Protein AF-A0A7Z2G4T4-F1 (afdb_monomer)

Foldseek 3Di:
DDDDDDDDPDPDPPVVCPVVCCCPDPVVVVVVVVVVVVVQVVCVVVVRHDDDDDDDLDQFDDQDDDDDDPVRLVVQVVQFDFDDDPNDGFKTQLVSGDPPVSVNLVSQCRPPDWDDDPPRPTIHTPVSVNCVSVVNTDD

Organism: NCBI:txid2571747

Secondary structure (DSSP, 8-state):
-------------HHHHHHHHHHTSHHHHHHHHHHHHHHHHHHHHTT----------PPPSPPP-----HHHHHHHHHHSPEEEETTEEEEEEGGGSPTTHHHHHHHHTTTS-----TTT-SEEEHHHHHHHHTT----

pLDDT: mean 80.67, std 16.41, range [35.88, 96.75]

Solvent-accessible surface area (backbone atoms only — not comparable to full-atom values): 8715 Å² total; per-residue (Å²): 139,83,90,86,80,86,83,81,85,74,91,68,66,70,74,73,52,50,59,57,54,44,68,73,27,70,69,43,49,53,54,50,50,54,52,50,54,54,53,49,54,58,35,42,76,72,71,46,76,87,80,88,76,82,77,74,80,69,80,46,65,78,62,60,88,73,90,73,54,72,68,54,44,50,51,49,61,73,64,36,62,68,43,67,55,96,92,33,83,46,28,31,43,50,85,60,41,58,81,72,56,32,60,32,50,56,35,42,45,53,90,58,84,60,57,87,44,97,88,64,54,66,34,37,40,41,62,62,55,51,33,38,68,70,68,64,44,70,125

Radius of gyration: 22.14 Å; Cα contacts (8 Å, |Δi|>4): 110; chains: 1; bounding box: 46×32×78 Å

Structure (mmCIF, N/CA/C/O backbone):
data_AF-A0A7Z2G4T4-F1
#
_entry.id   AF-A0A7Z2G4T4-F1
#
loop_
_atom_site.group_PDB
_atom_site.id
_atom_site.type_symbol
_atom_site.label_atom_id
_atom_site.label_alt_id
_atom_site.label_comp_id
_atom_site.label_asym_id
_atom_site.label_entity_id
_atom_site.label_seq_id
_atom_site.pdbx_PDB_ins_code
_atom_site.Cartn_x
_atom_site.Cartn_y
_atom_site.Cartn_z
_atom_site.occupancy
_atom_site.B_iso_or_equiv
_atom_site.auth_seq_id
_atom_site.auth_comp_id
_atom_site.auth_asym_id
_atom_site.auth_atom_id
_atom_site.pdbx_PDB_model_num
ATOM 1 N N . MET A 1 1 ? 27.663 6.918 48.386 1.00 42.59 1 MET A N 1
ATOM 2 C CA . MET A 1 1 ? 26.317 6.885 47.771 1.00 42.59 1 MET A CA 1
ATOM 3 C C . MET A 1 1 ? 26.288 7.906 46.644 1.00 42.59 1 MET A C 1
ATOM 5 O O . MET A 1 1 ? 27.023 8.877 46.741 1.00 42.59 1 MET A 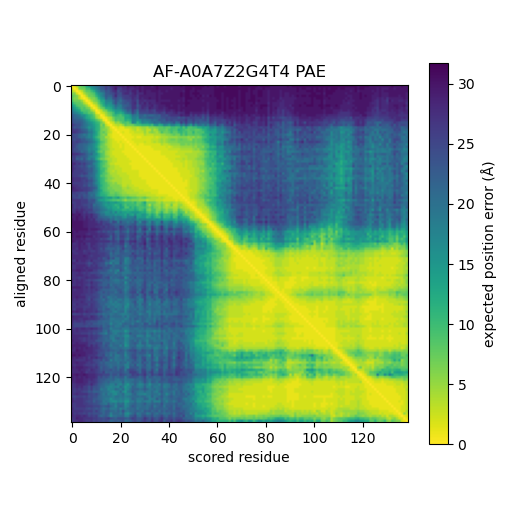O 1
ATOM 9 N N . SER A 1 2 ? 25.459 7.646 45.630 1.00 39.72 2 SER A N 1
ATOM 10 C CA . SER A 1 2 ? 25.240 8.411 44.386 1.00 39.72 2 SER A CA 1
ATOM 11 C C . SER A 1 2 ? 26.126 8.033 43.194 1.00 39.72 2 SER A C 1
ATOM 13 O O . SER A 1 2 ? 27.127 8.667 42.883 1.00 39.72 2 SER A O 1
ATOM 15 N N . ASN A 1 3 ? 25.677 6.961 42.532 1.00 37.69 3 ASN A N 1
ATOM 16 C CA . ASN A 1 3 ? 25.837 6.722 41.101 1.00 37.69 3 ASN A CA 1
ATOM 17 C C . ASN A 1 3 ? 25.056 7.794 40.334 1.00 37.69 3 ASN A C 1
ATOM 19 O O . ASN A 1 3 ? 23.853 7.919 40.556 1.00 37.69 3 ASN A O 1
ATOM 23 N N . ASP A 1 4 ? 25.702 8.458 39.382 1.00 40.78 4 ASP A N 1
ATOM 24 C CA . ASP A 1 4 ? 25.023 9.186 38.315 1.00 40.78 4 ASP A CA 1
ATOM 25 C C . ASP A 1 4 ? 25.461 8.565 36.986 1.00 40.78 4 ASP A C 1
ATOM 27 O O . ASP A 1 4 ? 26.620 8.651 36.583 1.00 40.78 4 ASP A O 1
ATOM 31 N N . ASN A 1 5 ? 24.549 7.824 36.360 1.00 35.88 5 ASN A N 1
ATOM 32 C CA . ASN A 1 5 ? 24.753 7.203 35.059 1.00 35.88 5 ASN A CA 1
ATOM 33 C C . ASN A 1 5 ? 23.607 7.668 34.154 1.00 35.88 5 ASN A C 1
ATOM 35 O O . ASN A 1 5 ? 22.471 7.219 34.355 1.00 35.88 5 ASN A O 1
ATOM 39 N N . PRO A 1 6 ? 23.842 8.549 33.169 1.00 43.28 6 PRO A N 1
ATOM 40 C CA . PRO A 1 6 ? 22.804 8.890 32.216 1.00 43.28 6 PRO A CA 1
ATOM 41 C C . PRO A 1 6 ? 22.592 7.713 31.257 1.00 43.28 6 PRO A C 1
ATOM 43 O O . PRO A 1 6 ? 23.452 7.353 30.453 1.00 43.28 6 PRO A O 1
ATOM 46 N N . LYS A 1 7 ? 21.402 7.110 31.353 1.00 46.72 7 LYS A N 1
ATOM 47 C CA . LYS A 1 7 ? 20.878 6.113 30.414 1.00 46.72 7 LYS A CA 1
ATOM 48 C C . LYS A 1 7 ? 20.859 6.697 28.997 1.00 46.72 7 LYS A C 1
ATOM 50 O O . LYS A 1 7 ? 19.934 7.424 28.645 1.00 46.72 7 LYS A O 1
ATOM 55 N N . GLN A 1 8 ? 21.827 6.330 28.162 1.00 43.81 8 GLN A N 1
ATOM 56 C CA . GLN A 1 8 ? 21.686 6.474 26.716 1.00 43.81 8 GLN A CA 1
ATOM 57 C C . GLN A 1 8 ? 20.878 5.292 26.171 1.00 43.81 8 GLN A C 1
ATOM 59 O O . GLN A 1 8 ? 21.373 4.181 25.989 1.00 43.81 8 GLN A O 1
ATOM 64 N N . LEU A 1 9 ? 19.589 5.549 25.964 1.00 46.44 9 LEU A N 1
ATOM 65 C CA . LEU A 1 9 ? 18.664 4.713 25.210 1.00 46.44 9 LEU A CA 1
ATOM 66 C C . LEU A 1 9 ? 18.837 4.996 23.713 1.00 46.44 9 LEU A C 1
ATOM 68 O O . LEU A 1 9 ? 18.171 5.871 23.175 1.00 46.44 9 LEU A O 1
ATOM 72 N N . THR A 1 10 ? 19.678 4.229 23.023 1.00 43.41 10 THR A N 1
ATOM 73 C CA . THR A 1 10 ? 19.622 4.092 21.553 1.00 43.41 10 THR A CA 1
ATOM 74 C C . THR A 1 10 ? 19.901 2.643 21.151 1.00 43.41 10 THR A C 1
ATOM 76 O O . THR A 1 10 ? 20.837 2.309 20.434 1.00 43.41 10 THR A O 1
ATOM 79 N N . GLY A 1 11 ? 19.050 1.735 21.633 1.00 42.56 11 GLY A N 1
ATOM 80 C CA . GLY A 1 11 ? 19.038 0.326 21.237 1.00 42.56 11 GLY A CA 1
ATOM 81 C C . GLY A 1 11 ? 18.398 0.103 19.863 1.00 42.56 11 GLY A C 1
ATOM 82 O O . GLY A 1 11 ? 17.389 -0.587 19.764 1.00 42.56 11 GLY A O 1
ATOM 83 N N . GLY A 1 12 ? 18.959 0.680 18.799 1.00 51.56 12 GLY A N 1
ATOM 84 C CA . GLY A 1 12 ? 18.670 0.264 17.424 1.00 51.56 12 GLY A CA 1
ATOM 85 C C . GLY A 1 12 ? 19.658 -0.826 17.018 1.00 51.56 12 GLY A C 1
ATOM 86 O O . GLY A 1 12 ? 20.856 -0.575 16.990 1.00 51.56 12 GLY A O 1
ATOM 87 N N . ASN A 1 13 ? 19.194 -2.049 16.741 1.00 49.94 13 ASN A N 1
ATOM 88 C CA . ASN A 1 13 ? 20.075 -3.162 16.365 1.00 49.94 13 ASN A CA 1
ATOM 89 C C . ASN A 1 13 ? 20.870 -2.812 15.082 1.00 49.94 13 ASN A C 1
ATOM 91 O O . ASN A 1 13 ? 20.266 -2.779 14.006 1.00 49.94 13 ASN A O 1
ATOM 95 N N . PRO A 1 14 ? 22.201 -2.608 15.145 1.00 55.91 14 PRO A N 1
ATOM 96 C CA . PRO A 1 14 ? 22.993 -2.120 14.013 1.00 55.91 14 PRO A CA 1
ATOM 97 C C . PRO A 1 14 ? 22.997 -3.088 12.823 1.00 55.91 14 PRO A C 1
ATOM 99 O O . PRO A 1 14 ? 23.205 -2.662 11.692 1.00 55.91 14 PRO A O 1
ATOM 102 N N . LYS A 1 15 ? 22.703 -4.381 13.037 1.00 55.38 15 LYS A N 1
ATOM 103 C CA . LYS A 1 15 ? 22.564 -5.360 11.946 1.00 55.38 15 LYS A CA 1
ATOM 104 C C . LYS A 1 15 ? 21.310 -5.151 11.090 1.00 55.38 15 LYS A C 1
ATOM 106 O O . LYS A 1 15 ? 21.324 -5.545 9.929 1.00 55.38 15 LYS A O 1
ATOM 111 N N . ARG A 1 16 ? 20.231 -4.557 11.624 1.00 55.66 16 ARG A N 1
ATOM 112 C CA . ARG A 1 16 ? 18.979 -4.355 10.861 1.00 55.66 16 ARG A CA 1
ATOM 113 C C . ARG A 1 16 ? 19.105 -3.275 9.782 1.00 55.66 16 ARG A C 1
ATOM 115 O O . ARG A 1 16 ? 18.425 -3.374 8.770 1.00 55.66 16 ARG A O 1
ATOM 122 N N . ASP A 1 17 ? 19.992 -2.302 9.971 1.00 73.75 17 ASP A N 1
ATOM 123 C CA . ASP A 1 17 ? 20.180 -1.166 9.054 1.00 73.75 17 ASP A CA 1
ATOM 124 C C . ASP A 1 17 ? 21.274 -1.415 7.994 1.00 73.75 17 ASP A C 1
ATOM 126 O O . ASP A 1 17 ? 21.372 -0.711 6.993 1.00 73.75 17 ASP A O 1
ATOM 130 N N . GLN A 1 18 ? 22.090 -2.462 8.164 1.00 77.56 18 GLN A N 1
ATOM 131 C CA . GLN A 1 18 ? 23.158 -2.803 7.214 1.00 77.56 18 GLN A CA 1
ATOM 132 C C . GLN A 1 18 ? 22.619 -3.166 5.829 1.00 77.56 18 GLN A C 1
ATOM 134 O O . GLN A 1 18 ? 23.197 -2.759 4.825 1.00 77.56 18 GLN A O 1
ATOM 139 N N . LEU A 1 19 ? 21.505 -3.904 5.771 1.00 80.25 19 LEU A N 1
ATOM 140 C CA . LEU A 1 19 ? 20.891 -4.277 4.499 1.00 80.25 19 LEU A CA 1
ATOM 141 C C . LEU A 1 19 ? 20.333 -3.051 3.773 1.00 80.25 19 LEU A C 1
ATOM 143 O O . LEU A 1 19 ? 20.562 -2.908 2.578 1.00 80.25 19 LEU A O 1
ATOM 147 N N . GLY A 1 20 ? 19.643 -2.164 4.496 1.00 81.00 20 GLY A N 1
ATOM 148 C CA . GLY A 1 20 ? 19.120 -0.919 3.934 1.00 81.00 20 GLY A CA 1
ATOM 149 C C . GLY A 1 20 ? 20.243 -0.068 3.347 1.00 81.00 20 GLY A C 1
ATOM 150 O O . GLY A 1 20 ? 20.199 0.262 2.166 1.00 81.00 20 GLY A O 1
ATOM 151 N N . ARG A 1 21 ? 21.302 0.171 4.134 1.00 84.44 21 ARG A N 1
ATOM 152 C CA . ARG A 1 21 ? 22.490 0.917 3.687 1.00 84.44 21 ARG A CA 1
ATOM 153 C C . ARG A 1 21 ? 23.153 0.303 2.466 1.00 84.44 21 ARG A C 1
ATOM 155 O O . ARG A 1 21 ? 23.529 1.038 1.559 1.00 84.44 21 ARG A O 1
ATOM 162 N N . PHE A 1 22 ? 23.289 -1.022 2.441 1.00 87.06 22 PHE A N 1
ATOM 163 C CA . PHE A 1 22 ? 23.870 -1.720 1.302 1.00 87.06 22 PHE A CA 1
ATOM 164 C C . PHE A 1 22 ? 22.994 -1.592 0.053 1.00 87.06 22 PHE A C 1
ATOM 166 O O . PHE A 1 22 ? 23.510 -1.244 -0.996 1.00 87.06 22 PHE A O 1
ATOM 173 N N . ILE A 1 23 ? 21.676 -1.795 0.152 1.00 90.12 23 ILE A N 1
ATOM 174 C CA . ILE A 1 23 ? 20.754 -1.657 -0.992 1.00 90.12 23 ILE A CA 1
ATOM 175 C C . ILE A 1 23 ? 20.787 -0.234 -1.571 1.00 90.12 23 ILE A C 1
ATOM 177 O O . ILE A 1 23 ? 20.643 -0.055 -2.777 1.00 90.12 23 ILE A O 1
ATOM 181 N N . THR A 1 24 ? 21.005 0.780 -0.733 1.00 87.19 24 THR A N 1
ATOM 182 C CA . THR A 1 24 ? 21.142 2.177 -1.171 1.00 87.19 24 THR A CA 1
ATOM 183 C C . THR A 1 24 ? 22.562 2.563 -1.590 1.00 87.19 24 THR A C 1
ATOM 185 O O . THR A 1 24 ? 22.792 3.721 -1.937 1.00 87.19 24 THR A O 1
ATOM 188 N N . SER A 1 25 ? 23.532 1.647 -1.515 1.00 88.75 25 SER A N 1
ATOM 189 C CA . SER A 1 25 ? 24.933 1.977 -1.763 1.00 88.75 25 SER A CA 1
ATOM 190 C C . SER A 1 25 ? 25.256 2.027 -3.262 1.00 88.75 25 SER A C 1
ATOM 192 O O . SER A 1 25 ? 24.644 1.308 -4.064 1.00 88.75 25 SER A O 1
ATOM 194 N N . PRO A 1 26 ? 26.253 2.835 -3.668 1.00 92.44 26 PRO A N 1
ATOM 195 C CA . PRO A 1 26 ? 26.729 2.850 -5.047 1.00 92.44 26 PRO A CA 1
ATOM 196 C C . PRO A 1 26 ? 27.221 1.478 -5.520 1.00 92.44 26 PRO A C 1
ATOM 198 O O . PRO A 1 26 ? 26.996 1.113 -6.672 1.00 92.44 26 PRO A O 1
ATOM 201 N N . GLU A 1 27 ? 27.848 0.685 -4.642 1.00 93.44 27 GLU A N 1
ATOM 202 C CA . GLU A 1 27 ? 28.342 -0.644 -5.016 1.00 93.44 27 GLU A CA 1
ATOM 203 C C . GLU A 1 27 ? 27.204 -1.616 -5.336 1.00 93.44 27 GLU A C 1
ATOM 205 O O . GLU A 1 27 ? 27.324 -2.433 -6.252 1.00 93.44 27 GLU A O 1
ATOM 210 N N . PHE A 1 28 ? 26.092 -1.554 -4.596 1.00 95.25 28 PHE A N 1
ATOM 211 C CA . PHE A 1 28 ? 24.916 -2.353 -4.929 1.00 95.25 28 PHE A CA 1
ATOM 212 C C . PHE A 1 28 ? 24.338 -1.937 -6.278 1.00 95.25 28 PHE A C 1
ATOM 214 O O . PHE A 1 28 ? 24.046 -2.805 -7.102 1.00 95.25 28 PHE A O 1
ATOM 221 N N . LEU A 1 29 ? 24.224 -0.629 -6.522 1.00 91.31 29 LEU A N 1
ATOM 222 C CA . LEU A 1 29 ? 23.718 -0.096 -7.782 1.00 91.31 29 LEU A CA 1
ATOM 223 C C . LEU A 1 29 ? 24.566 -0.560 -8.976 1.00 91.31 29 LEU A C 1
ATOM 225 O O . LEU A 1 29 ? 24.015 -1.042 -9.964 1.00 91.31 29 LEU A O 1
ATOM 229 N N . ASP A 1 30 ? 25.893 -0.488 -8.872 1.00 95.06 30 ASP A N 1
ATOM 230 C CA . ASP A 1 30 ? 26.809 -0.929 -9.930 1.00 95.06 30 ASP A CA 1
ATOM 231 C C . ASP A 1 30 ? 26.691 -2.437 -10.213 1.00 95.06 30 ASP A C 1
ATOM 233 O O . ASP A 1 30 ? 26.551 -2.875 -11.362 1.00 95.06 30 ASP A O 1
ATOM 237 N N . ARG A 1 31 ? 26.637 -3.250 -9.150 1.00 94.50 31 ARG A N 1
ATOM 238 C CA . ARG A 1 31 ? 26.453 -4.705 -9.264 1.00 94.50 31 ARG A CA 1
ATOM 239 C C . ARG A 1 31 ? 25.104 -5.067 -9.875 1.00 94.50 31 ARG A C 1
ATOM 241 O O . ARG A 1 31 ? 25.041 -5.967 -10.716 1.00 94.50 31 ARG A O 1
ATOM 248 N N . ALA A 1 32 ? 24.038 -4.389 -9.458 1.00 94.12 32 ALA A N 1
ATOM 249 C CA . ALA A 1 32 ? 22.696 -4.597 -9.983 1.00 94.12 32 ALA A CA 1
ATOM 250 C C . ALA A 1 32 ? 22.632 -4.226 -11.468 1.00 94.12 32 ALA A C 1
ATOM 252 O O . ALA A 1 32 ? 22.196 -5.042 -12.280 1.00 94.12 32 ALA A O 1
ATOM 253 N N . ASN A 1 33 ? 23.152 -3.055 -11.843 1.00 94.19 33 ASN A N 1
ATOM 254 C CA . ASN A 1 33 ? 23.193 -2.605 -13.233 1.00 94.19 33 ASN A CA 1
ATOM 255 C C . ASN A 1 33 ? 24.004 -3.562 -14.110 1.00 94.19 33 ASN A C 1
ATOM 257 O O . ASN A 1 33 ? 23.531 -3.975 -15.167 1.00 94.19 33 ASN A O 1
ATOM 261 N N . THR A 1 34 ? 25.175 -4.001 -13.647 1.00 96.75 34 THR A N 1
ATOM 262 C CA . THR A 1 34 ? 25.996 -4.985 -14.365 1.00 96.75 34 THR A CA 1
ATOM 263 C C . THR A 1 34 ? 25.243 -6.298 -14.595 1.00 96.75 34 THR A C 1
ATOM 265 O O . THR A 1 34 ? 25.288 -6.864 -15.692 1.00 96.75 34 THR A O 1
ATOM 268 N N . ALA A 1 35 ? 24.527 -6.796 -13.583 1.00 96.12 35 ALA A N 1
ATOM 269 C CA . ALA A 1 35 ? 23.726 -8.011 -13.710 1.00 96.12 35 ALA A CA 1
ATOM 270 C C . ALA A 1 35 ? 22.561 -7.833 -14.697 1.00 96.12 35 ALA A C 1
ATOM 272 O O . ALA A 1 35 ? 22.335 -8.710 -15.534 1.00 96.12 35 ALA A O 1
ATOM 273 N N . VAL A 1 36 ? 21.866 -6.691 -14.645 1.00 91.75 36 VAL A N 1
ATOM 274 C CA . VAL A 1 36 ? 20.779 -6.346 -15.574 1.00 91.75 36 VAL A CA 1
ATOM 275 C C . VAL A 1 36 ? 21.294 -6.281 -17.011 1.00 91.75 36 VAL A C 1
ATOM 277 O O . VAL A 1 36 ? 20.704 -6.910 -17.883 1.00 91.75 36 VAL A O 1
ATOM 280 N N . VAL A 1 37 ? 22.425 -5.612 -17.262 1.00 94.69 37 VAL A N 1
ATOM 281 C CA . VAL A 1 37 ? 23.039 -5.523 -18.600 1.00 94.69 37 VAL A CA 1
ATOM 282 C C . VAL A 1 37 ? 23.344 -6.911 -19.165 1.00 94.69 37 VAL A C 1
ATOM 284 O O . VAL A 1 37 ? 22.993 -7.206 -20.306 1.00 94.69 37 VAL A O 1
ATOM 287 N N . ARG A 1 38 ? 23.938 -7.804 -18.362 1.00 95.69 38 ARG A N 1
ATOM 288 C CA . ARG A 1 38 ? 24.219 -9.186 -18.791 1.00 95.69 38 ARG A CA 1
ATOM 289 C C . ARG A 1 38 ? 22.945 -9.969 -19.100 1.00 95.69 38 ARG A C 1
ATOM 291 O O . ARG A 1 38 ? 22.907 -10.706 -20.083 1.00 95.69 38 ARG A O 1
ATOM 298 N N . ALA A 1 39 ? 21.916 -9.821 -18.269 1.00 92.62 39 ALA A N 1
ATOM 299 C CA . ALA A 1 39 ? 20.637 -10.489 -18.472 1.00 92.62 39 ALA A CA 1
ATOM 300 C C . ALA A 1 39 ? 19.943 -10.003 -19.752 1.00 92.62 39 ALA A C 1
ATOM 302 O O . ALA A 1 39 ? 19.468 -10.825 -20.533 1.00 92.62 39 ALA A O 1
ATOM 303 N N . VAL A 1 40 ? 19.939 -8.689 -19.997 1.00 92.31 40 VAL A N 1
ATOM 304 C CA . VAL A 1 40 ? 19.387 -8.088 -21.219 1.00 92.31 40 VAL A CA 1
ATOM 305 C C . VAL A 1 40 ? 20.125 -8.610 -22.450 1.00 92.31 40 VAL A C 1
ATOM 307 O O . VAL A 1 40 ? 19.478 -9.144 -23.346 1.00 92.31 40 VAL A O 1
ATOM 310 N N . ALA A 1 41 ? 21.461 -8.588 -22.453 1.00 92.06 41 ALA A N 1
ATOM 311 C CA . ALA A 1 41 ? 22.253 -9.111 -23.568 1.00 92.06 41 ALA A CA 1
ATOM 312 C C . ALA A 1 41 ? 21.957 -10.598 -23.858 1.00 92.06 41 ALA A C 1
ATOM 314 O O . ALA A 1 41 ? 21.856 -11.012 -25.012 1.00 92.06 41 ALA A O 1
ATOM 315 N N . ALA A 1 42 ? 21.767 -11.414 -22.815 1.00 93.88 42 ALA A N 1
ATOM 316 C CA . ALA A 1 42 ? 21.415 -12.826 -22.969 1.00 93.88 42 ALA A CA 1
ATOM 317 C C . ALA A 1 42 ? 19.997 -13.040 -23.529 1.00 93.88 42 ALA A C 1
ATOM 319 O O . ALA A 1 42 ? 19.758 -14.023 -24.233 1.00 93.88 42 ALA A O 1
ATOM 320 N N . LEU A 1 43 ? 19.051 -12.153 -23.213 1.00 92.06 43 LEU A N 1
ATOM 321 C CA . LEU A 1 43 ? 17.700 -12.177 -23.777 1.00 92.06 43 LEU A CA 1
ATOM 322 C C . LEU A 1 43 ? 17.709 -11.739 -25.246 1.00 92.06 43 LEU A C 1
ATOM 324 O O . LEU A 1 43 ? 17.109 -12.410 -26.085 1.00 92.06 43 LEU A O 1
ATOM 328 N N . GLU A 1 44 ? 18.464 -10.695 -25.580 1.00 93.62 44 GLU A N 1
ATOM 329 C CA . GLU A 1 44 ? 18.621 -10.222 -26.957 1.00 93.62 44 GLU A CA 1
ATOM 330 C C . GLU A 1 44 ? 19.297 -11.264 -27.852 1.00 93.62 44 GLU A C 1
ATOM 332 O O . GLU A 1 44 ? 18.844 -11.491 -28.973 1.00 93.62 44 GLU A O 1
ATOM 337 N N . ALA A 1 45 ? 20.308 -11.979 -27.342 1.00 93.75 45 ALA A N 1
ATOM 338 C CA . ALA A 1 45 ? 20.939 -13.099 -28.046 1.00 93.75 45 ALA A CA 1
ATOM 339 C C . ALA A 1 45 ? 19.956 -14.245 -28.361 1.00 93.75 45 ALA A C 1
ATOM 341 O O . ALA A 1 45 ? 20.164 -15.003 -29.306 1.00 93.75 45 ALA A O 1
ATOM 342 N N . LYS A 1 46 ? 18.862 -14.359 -27.596 1.00 94.75 46 LYS A N 1
ATOM 343 C CA . LYS A 1 46 ? 17.750 -15.293 -27.848 1.00 94.75 46 LYS A CA 1
ATOM 344 C C . LYS A 1 46 ? 16.654 -14.694 -28.739 1.00 94.75 46 LYS A C 1
ATOM 346 O O . LYS A 1 46 ? 15.609 -15.314 -28.912 1.00 94.75 46 LYS A O 1
ATOM 351 N N . GLY A 1 47 ? 16.862 -13.494 -29.282 1.00 93.00 47 GLY A N 1
ATOM 352 C CA . GLY A 1 47 ? 15.891 -12.771 -30.105 1.00 93.00 47 GLY A CA 1
ATOM 353 C C . GLY A 1 47 ? 14.781 -12.070 -29.315 1.00 93.00 47 GLY A C 1
ATOM 354 O O . GLY A 1 47 ? 13.831 -11.573 -29.918 1.00 93.00 47 GLY A O 1
ATOM 355 N N . ILE A 1 48 ? 14.875 -12.007 -27.983 1.00 90.44 48 ILE A N 1
ATOM 356 C CA . ILE A 1 48 ? 13.882 -11.359 -27.119 1.00 90.44 48 ILE A CA 1
ATOM 357 C C . ILE A 1 48 ? 14.307 -9.904 -26.909 1.00 90.44 48 ILE A C 1
ATOM 359 O O . ILE A 1 48 ? 15.234 -9.624 -26.151 1.00 90.44 48 ILE A O 1
ATOM 363 N N . LYS A 1 49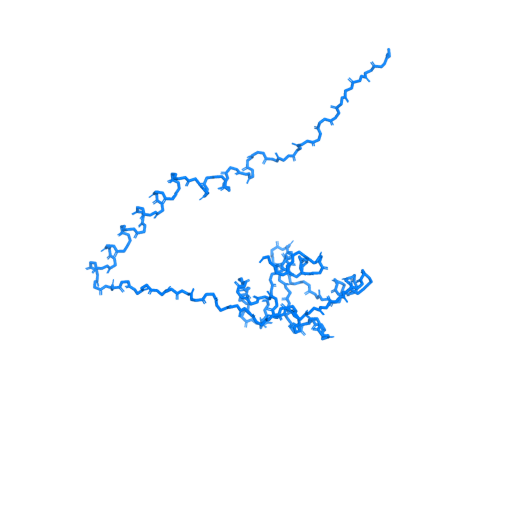 ? 13.632 -8.966 -27.581 1.00 84.31 49 LYS A N 1
ATOM 364 C CA . LYS A 1 49 ? 13.918 -7.529 -27.447 1.00 84.31 49 LYS A CA 1
ATOM 365 C C . LYS A 1 49 ? 13.273 -6.961 -26.175 1.00 84.31 49 LYS A C 1
ATOM 367 O O . LYS A 1 49 ? 12.076 -7.184 -25.973 1.00 84.31 49 LYS A O 1
ATOM 372 N N . PRO A 1 50 ? 14.007 -6.212 -25.332 1.00 78.81 50 PRO A N 1
ATOM 373 C CA . PRO A 1 50 ? 13.417 -5.553 -24.175 1.00 78.81 50 PRO A CA 1
ATOM 374 C C . PRO A 1 50 ? 12.446 -4.452 -24.623 1.00 78.81 50 PRO A C 1
ATOM 376 O O . PRO A 1 50 ? 12.764 -3.627 -25.478 1.00 78.81 50 PRO A O 1
ATOM 379 N N . ALA A 1 51 ? 11.258 -4.427 -24.022 1.00 84.12 51 ALA A N 1
ATOM 380 C CA . ALA A 1 51 ? 10.316 -3.323 -24.150 1.00 84.12 51 ALA A CA 1
ATOM 381 C C . ALA A 1 51 ? 10.417 -2.449 -22.897 1.00 84.12 51 ALA A C 1
ATOM 383 O O . ALA A 1 51 ? 10.049 -2.872 -21.799 1.00 84.12 51 ALA A O 1
ATOM 384 N N . TYR A 1 52 ? 10.928 -1.230 -23.055 1.00 73.81 52 TYR A N 1
ATOM 385 C CA . TYR A 1 52 ? 10.985 -0.260 -21.968 1.00 73.81 52 TYR A CA 1
ATOM 386 C C . TYR A 1 52 ? 9.622 0.415 -21.825 1.00 73.81 52 TYR A C 1
ATOM 388 O O . TYR A 1 52 ? 9.217 1.206 -22.673 1.00 73.81 52 TYR A O 1
ATOM 396 N N . ILE A 1 53 ? 8.907 0.090 -20.750 1.00 78.12 53 ILE A N 1
ATOM 397 C CA . ILE A 1 53 ? 7.641 0.736 -20.403 1.00 78.12 53 ILE A CA 1
ATOM 398 C C . ILE A 1 53 ? 7.936 1.745 -19.301 1.00 78.12 53 ILE A C 1
ATOM 400 O O . ILE A 1 53 ? 8.206 1.367 -18.159 1.00 78.12 53 ILE A O 1
ATOM 404 N N . VAL A 1 54 ? 7.868 3.032 -19.633 1.00 66.62 54 VAL A N 1
ATOM 405 C CA . VAL A 1 54 ? 7.790 4.078 -18.614 1.00 66.62 54 VAL A CA 1
ATOM 406 C C . VAL A 1 54 ? 6.389 3.999 -18.026 1.00 66.62 54 VAL A C 1
ATOM 408 O O . VAL A 1 54 ? 5.400 4.267 -18.706 1.00 66.62 54 VAL A O 1
ATOM 411 N N . ARG A 1 55 ? 6.285 3.569 -16.768 1.00 58.03 55 ARG A N 1
ATOM 412 C CA . ARG A 1 55 ? 5.024 3.676 -16.039 1.00 58.03 55 ARG A CA 1
ATOM 413 C C . ARG A 1 55 ? 4.815 5.148 -15.724 1.00 58.03 55 ARG A C 1
ATOM 415 O O . ARG A 1 55 ? 5.512 5.700 -14.880 1.00 58.03 55 ARG A O 1
ATOM 422 N N . GLU A 1 56 ? 3.864 5.775 -16.402 1.00 56.09 56 GLU A N 1
ATOM 423 C CA . GLU A 1 56 ? 3.316 7.035 -15.922 1.00 56.09 56 GLU A CA 1
ATOM 424 C C . GLU A 1 56 ? 2.729 6.774 -14.532 1.00 56.09 56 GLU A C 1
ATOM 426 O O . GLU A 1 56 ? 1.778 5.997 -14.388 1.00 56.09 56 GLU A O 1
ATOM 431 N N . SER A 1 57 ? 3.298 7.396 -13.498 1.00 52.56 57 SER A N 1
ATOM 432 C CA . SER A 1 57 ? 2.604 7.526 -12.220 1.00 52.56 57 SER A CA 1
ATOM 433 C C . SER A 1 57 ? 1.387 8.399 -12.476 1.00 52.56 57 SER A C 1
ATOM 435 O O . SER A 1 57 ? 1.466 9.622 -12.398 1.00 52.56 57 SER A O 1
ATOM 437 N N . ARG A 1 58 ? 0.256 7.784 -12.837 1.00 54.25 58 ARG A N 1
ATOM 438 C CA . ARG A 1 58 ? -1.015 8.500 -12.801 1.00 54.25 58 ARG A CA 1
ATOM 439 C C . ARG A 1 58 ? -1.213 8.933 -11.353 1.00 54.25 58 ARG A C 1
ATOM 441 O O . ARG A 1 58 ? -1.234 8.046 -10.493 1.00 54.25 58 ARG A O 1
ATOM 448 N N . PRO A 1 59 ? -1.342 10.238 -11.063 1.00 56.06 59 PRO A N 1
ATOM 449 C CA . PRO A 1 59 ? -1.792 10.643 -9.748 1.00 56.06 59 PRO A CA 1
ATOM 450 C C . PRO A 1 59 ? -3.131 9.943 -9.520 1.00 56.06 59 PRO A C 1
ATOM 452 O O . PRO A 1 59 ? -4.019 9.986 -10.378 1.00 56.06 59 PRO A O 1
ATOM 455 N N . GLY A 1 60 ? -3.231 9.205 -8.417 1.00 56.84 60 GLY A N 1
ATOM 456 C CA . GLY A 1 60 ? -4.497 8.612 -8.020 1.00 56.84 60 GLY A CA 1
ATOM 457 C C . GLY A 1 60 ? -5.564 9.694 -7.847 1.00 56.84 60 GLY A C 1
ATOM 458 O O . GLY A 1 60 ? -5.233 10.884 -7.769 1.00 56.84 60 GLY A O 1
ATOM 459 N N . PRO A 1 61 ? -6.850 9.314 -7.783 1.00 62.47 61 PRO A N 1
ATOM 460 C CA . PRO A 1 61 ? -7.878 10.239 -7.324 1.00 62.47 61 PRO A CA 1
ATOM 461 C C . PRO A 1 61 ? -7.404 10.916 -6.033 1.00 62.47 61 PRO A C 1
ATOM 463 O O . PRO A 1 61 ? -6.876 10.241 -5.143 1.00 62.47 61 PRO A O 1
ATOM 466 N N . ALA A 1 62 ? -7.540 12.247 -5.965 1.00 59.47 62 ALA A N 1
ATOM 467 C CA . ALA A 1 62 ? -7.139 13.010 -4.788 1.00 59.47 62 ALA A CA 1
ATOM 468 C C . ALA A 1 62 ? -7.739 12.335 -3.544 1.00 59.47 62 ALA A C 1
ATOM 470 O O . ALA A 1 62 ? -8.933 12.012 -3.568 1.00 59.47 62 ALA A O 1
ATOM 471 N N . PRO A 1 63 ? -6.935 12.056 -2.501 1.00 62.19 63 PRO A N 1
ATOM 472 C CA . PRO A 1 63 ? -7.431 11.360 -1.326 1.00 62.19 63 PRO A CA 1
ATOM 473 C C . PRO A 1 63 ? -8.635 12.128 -0.791 1.00 62.19 63 PRO A C 1
ATOM 475 O O . PRO A 1 63 ? -8.551 13.331 -0.543 1.00 62.19 63 PRO A O 1
ATOM 478 N N . ILE A 1 64 ? -9.768 11.439 -0.658 1.00 65.44 64 ILE A N 1
ATOM 479 C CA . ILE A 1 64 ? -10.965 12.036 -0.073 1.00 65.44 64 ILE A CA 1
ATOM 480 C C . ILE A 1 64 ? -10.600 12.388 1.375 1.00 65.44 64 ILE A C 1
ATOM 482 O O . ILE A 1 64 ? -10.254 11.475 2.133 1.00 65.44 64 ILE A O 1
ATOM 486 N N . PRO A 1 65 ? -10.629 13.671 1.777 1.00 63.38 65 PRO A N 1
ATOM 487 C CA . PRO A 1 65 ? -10.269 14.049 3.131 1.00 63.38 65 PRO A CA 1
ATOM 488 C C . PRO A 1 65 ? -11.351 13.539 4.083 1.00 63.38 65 PRO A C 1
ATOM 490 O O . PRO A 1 65 ? -12.439 14.105 4.167 1.00 63.38 65 PRO A O 1
ATOM 493 N N . ILE A 1 66 ? -11.054 12.452 4.795 1.00 71.19 66 ILE A N 1
ATOM 494 C CA . ILE A 1 66 ? -11.849 12.012 5.939 1.00 71.19 66 ILE A CA 1
ATOM 495 C C . ILE A 1 66 ? -11.096 12.425 7.199 1.00 71.19 66 ILE A C 1
ATOM 497 O O . ILE A 1 66 ? -10.015 11.914 7.487 1.00 71.19 66 ILE A O 1
ATOM 501 N N . VAL A 1 67 ? -11.680 13.346 7.962 1.00 78.75 6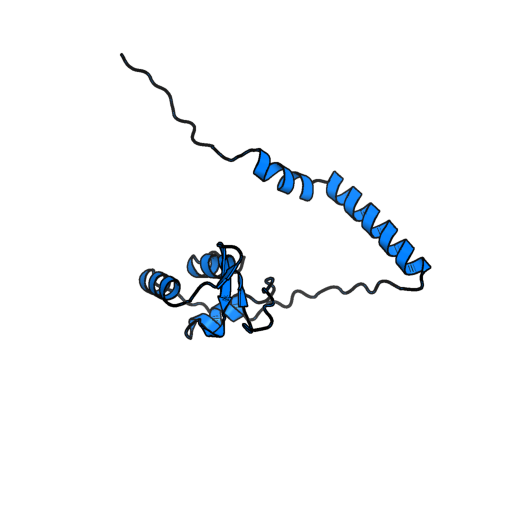7 VAL A N 1
ATOM 502 C CA . VAL A 1 67 ? -11.243 13.600 9.335 1.00 78.75 67 VAL A CA 1
ATOM 503 C C . VAL A 1 67 ? -11.857 12.509 10.203 1.00 78.75 67 VAL A C 1
ATOM 505 O O . VAL A 1 67 ? -13.075 12.443 10.326 1.00 78.75 67 VAL A O 1
ATOM 508 N N . MET A 1 68 ? -11.017 11.647 10.774 1.00 82.12 68 MET A N 1
ATOM 509 C CA . MET A 1 68 ? -11.441 10.651 11.761 1.00 82.12 68 MET A CA 1
ATOM 510 C C . MET A 1 68 ? -11.084 11.120 13.162 1.00 82.12 68 MET A C 1
ATOM 512 O O . MET A 1 68 ? -9.967 11.590 13.410 1.00 82.12 68 MET A O 1
ATOM 516 N N . SER A 1 69 ? -12.016 10.941 14.085 1.00 88.25 69 SER A N 1
ATOM 517 C CA . SER A 1 69 ? -11.754 10.983 15.517 1.00 88.25 69 SER A CA 1
ATOM 518 C C . SER A 1 69 ? -10.994 9.734 15.975 1.00 88.25 69 SER A C 1
ATOM 520 O O . SER A 1 69 ? -11.005 8.689 15.320 1.00 88.25 69 SER A O 1
ATOM 522 N N . ASP A 1 70 ? -10.360 9.810 17.143 1.00 84.94 70 ASP A N 1
ATOM 523 C CA . ASP A 1 70 ? -9.663 8.658 17.728 1.00 84.94 70 ASP A CA 1
ATOM 524 C C . ASP A 1 70 ? -10.617 7.506 18.078 1.00 84.94 70 ASP A C 1
ATOM 526 O O . ASP A 1 70 ? -10.244 6.338 17.966 1.00 84.94 70 ASP A O 1
ATOM 530 N N . GLY A 1 71 ? -11.869 7.822 18.427 1.00 88.88 71 GLY A N 1
ATOM 531 C CA . GLY A 1 71 ? -12.909 6.820 18.664 1.00 88.88 71 GLY A CA 1
ATOM 532 C C . GLY A 1 71 ? -13.265 6.035 17.401 1.00 88.88 71 GLY A C 1
ATOM 533 O O . GLY A 1 71 ? -13.370 4.812 17.446 1.00 88.88 71 GLY A O 1
ATOM 534 N N . GLU A 1 72 ? -13.376 6.713 16.256 1.00 89.88 72 GLU A N 1
ATOM 535 C CA . GLU A 1 72 ? -13.615 6.058 14.962 1.00 89.88 72 GLU A CA 1
ATOM 536 C C . GLU A 1 72 ? -12.418 5.209 14.532 1.00 89.88 72 GLU A C 1
ATOM 538 O O . GLU A 1 72 ? -12.599 4.082 14.071 1.00 89.88 72 GLU A O 1
ATOM 543 N N . ARG A 1 73 ? -11.189 5.702 14.740 1.00 90.62 73 ARG A N 1
ATOM 544 C CA . ARG A 1 73 ? -9.971 4.920 14.478 1.00 90.62 73 ARG A CA 1
ATOM 545 C C . ARG A 1 73 ? -9.964 3.622 15.275 1.00 90.62 73 ARG A C 1
ATOM 547 O O . ARG A 1 73 ? -9.640 2.574 14.720 1.00 90.62 73 ARG A O 1
ATOM 554 N N . LEU A 1 74 ? -10.313 3.682 16.561 1.00 90.19 74 LEU A N 1
ATOM 555 C CA . LEU A 1 74 ? -10.357 2.502 17.420 1.00 90.19 74 LEU A CA 1
ATOM 556 C C . LEU A 1 74 ? -11.445 1.524 16.962 1.00 90.19 74 LEU A C 1
ATOM 558 O O . LEU A 1 74 ? -11.160 0.347 16.755 1.00 90.19 74 LEU A O 1
ATOM 562 N N . ALA A 1 75 ? -12.653 2.023 16.694 1.00 92.00 75 ALA A N 1
ATOM 563 C CA . ALA A 1 75 ? -13.753 1.201 16.198 1.00 92.00 75 ALA A CA 1
ATOM 564 C C . ALA A 1 75 ? -13.403 0.494 14.877 1.00 92.00 75 ALA A C 1
ATOM 566 O O . ALA A 1 75 ? -13.727 -0.679 14.690 1.00 92.00 75 ALA A O 1
ATOM 567 N N . LEU A 1 76 ? -12.703 1.176 13.966 1.00 92.75 76 LEU A N 1
ATOM 568 C CA . LEU A 1 76 ? -12.248 0.599 12.701 1.00 92.75 76 LEU A CA 1
ATOM 569 C C . LEU A 1 76 ? -11.172 -0.477 12.888 1.00 92.75 76 LEU A C 1
ATOM 571 O O . LEU A 1 76 ? -11.184 -1.464 12.152 1.00 92.75 76 LEU A O 1
ATOM 575 N N . ARG A 1 77 ? -10.267 -0.323 13.866 1.00 93.50 77 ARG A N 1
ATOM 576 C CA . ARG A 1 77 ? -9.270 -1.356 14.208 1.00 93.50 77 ARG A CA 1
ATOM 577 C C . ARG A 1 77 ? -9.934 -2.638 14.699 1.00 93.50 77 ARG A C 1
ATOM 579 O O . ARG A 1 77 ? -9.501 -3.714 14.301 1.00 93.50 77 ARG A O 1
ATOM 586 N N . ASP A 1 78 ? -10.987 -2.507 15.497 1.00 92.38 78 ASP A N 1
ATOM 587 C CA . ASP A 1 78 ? -11.703 -3.653 16.063 1.00 92.38 78 ASP A CA 1
ATOM 588 C C . ASP A 1 78 ? -12.653 -4.304 15.048 1.00 92.38 78 ASP A C 1
ATOM 590 O O . ASP A 1 78 ? -12.825 -5.522 15.032 1.00 92.38 78 ASP A O 1
ATOM 594 N N . THR A 1 79 ? -13.264 -3.500 14.174 1.00 93.69 79 THR A N 1
ATOM 595 C CA . THR A 1 79 ? -14.278 -3.978 13.223 1.00 93.69 79 THR A CA 1
ATOM 596 C C . THR 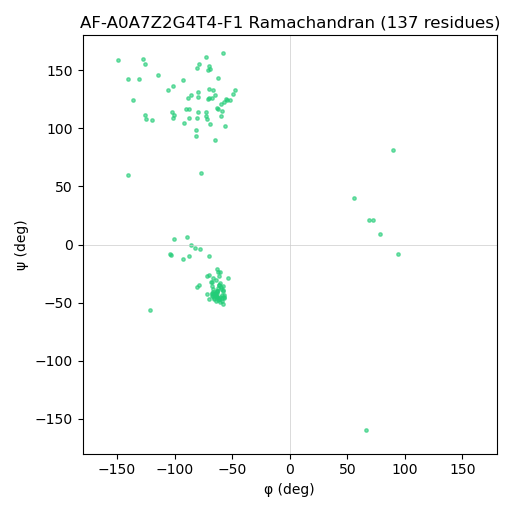A 1 79 ? -13.666 -4.642 11.994 1.00 93.69 79 THR A C 1
ATOM 598 O O . THR A 1 79 ? -14.244 -5.593 11.469 1.00 93.69 79 THR A O 1
ATOM 601 N N . VAL A 1 80 ? -12.526 -4.149 11.494 1.00 94.56 80 VAL A N 1
ATOM 602 C CA . VAL A 1 80 ? -11.921 -4.644 10.249 1.00 94.56 80 VAL A CA 1
ATOM 603 C C . VAL A 1 80 ? -10.998 -5.830 10.550 1.00 94.56 80 VAL A C 1
ATOM 605 O O . VAL A 1 80 ? -9.899 -5.631 11.072 1.00 94.56 80 VAL A O 1
ATOM 608 N N . PRO A 1 81 ? -11.368 -7.070 10.173 1.00 94.31 81 PRO A N 1
ATOM 609 C CA . PRO A 1 81 ? -10.568 -8.237 10.507 1.00 94.31 81 PRO A CA 1
ATOM 610 C C . PRO A 1 81 ? -9.261 -8.251 9.720 1.00 94.31 81 PRO A C 1
ATOM 612 O O . PRO A 1 81 ? -9.253 -8.094 8.492 1.00 94.31 81 PRO A O 1
ATOM 615 N N . VAL A 1 82 ? -8.168 -8.529 10.424 1.00 94.06 82 VAL A N 1
ATOM 616 C CA . VAL A 1 82 ? -6.856 -8.756 9.822 1.00 94.06 82 VAL A CA 1
ATOM 617 C C . VAL A 1 82 ? -6.715 -10.236 9.473 1.00 94.06 82 VAL A C 1
ATOM 619 O O . VAL A 1 82 ? -6.904 -11.115 10.307 1.00 94.06 82 VAL A O 1
ATOM 622 N N . ILE A 1 83 ? -6.379 -10.518 8.218 1.00 91.88 83 ILE A N 1
ATOM 623 C CA . ILE A 1 83 ? -5.950 -11.838 7.769 1.00 91.88 83 ILE A CA 1
ATOM 624 C C . ILE A 1 83 ? -4.570 -12.104 8.361 1.00 91.88 83 ILE A C 1
ATOM 626 O O . ILE A 1 83 ? -3.630 -11.333 8.141 1.00 91.88 83 ILE A O 1
ATOM 630 N N . GLU A 1 84 ? -4.436 -13.229 9.053 1.00 92.56 84 GLU A N 1
ATOM 631 C CA . GLU A 1 84 ? -3.148 -13.733 9.507 1.00 92.56 84 GLU A CA 1
ATOM 632 C C . GLU A 1 84 ? -2.545 -14.715 8.500 1.00 92.56 84 GLU A C 1
ATOM 634 O O . GLU A 1 84 ? -3.235 -15.550 7.915 1.00 92.56 84 GLU A O 1
ATOM 639 N N . ARG A 1 85 ? -1.225 -14.643 8.316 1.00 86.12 85 ARG A N 1
ATOM 640 C CA . ARG A 1 85 ? -0.452 -15.608 7.530 1.00 86.12 85 ARG A CA 1
ATOM 641 C C . ARG A 1 85 ? 0.825 -15.945 8.286 1.00 86.12 85 ARG A C 1
ATOM 643 O O . ARG A 1 85 ? 1.593 -15.052 8.629 1.00 86.12 85 ARG A O 1
ATOM 650 N N . ASN A 1 86 ? 1.055 -17.231 8.548 1.00 89.88 86 ASN A N 1
ATOM 651 C CA . ASN A 1 86 ? 2.184 -17.714 9.357 1.00 89.88 86 ASN A CA 1
ATOM 652 C C . ASN A 1 86 ? 2.243 -17.073 10.766 1.00 89.88 86 ASN A C 1
ATOM 654 O O . ASN A 1 86 ? 3.319 -16.699 11.232 1.00 89.88 86 ASN A O 1
ATOM 658 N N . GLY A 1 87 ? 1.083 -16.899 11.416 1.00 89.69 87 GLY A N 1
ATOM 659 C CA . GLY A 1 87 ? 0.971 -16.316 12.763 1.00 89.69 87 GLY A CA 1
ATOM 660 C C . GLY A 1 87 ? 1.299 -14.821 12.839 1.00 89.69 87 GLY A C 1
ATOM 661 O O . GLY A 1 87 ? 1.694 -14.326 13.891 1.00 89.69 87 GLY A O 1
ATOM 662 N N . ARG A 1 88 ? 1.224 -14.104 11.711 1.00 90.06 88 ARG A N 1
ATOM 663 C CA . ARG A 1 88 ? 1.468 -12.660 11.640 1.00 90.06 88 ARG A CA 1
ATOM 664 C C . ARG A 1 88 ? 0.352 -11.967 10.877 1.00 90.06 88 ARG A C 1
ATOM 666 O O . ARG A 1 88 ? -0.107 -12.485 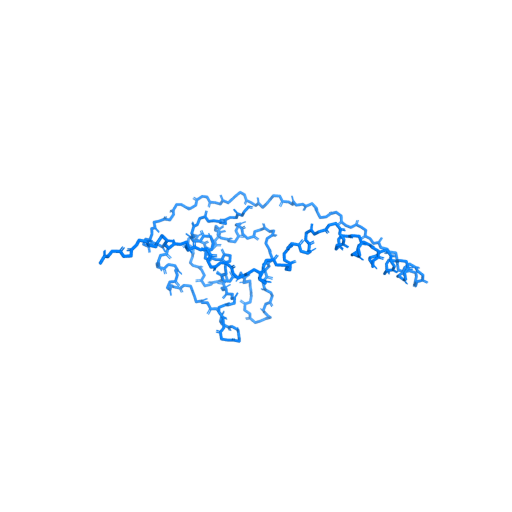9.858 1.00 90.06 88 ARG A O 1
ATOM 673 N N . ALA A 1 89 ? -0.012 -10.773 11.337 1.00 92.69 89 ALA A N 1
ATOM 674 C CA . ALA A 1 89 ? -0.858 -9.844 10.599 1.00 92.69 89 ALA A CA 1
ATOM 675 C C . ALA A 1 89 ? -0.297 -9.632 9.185 1.00 92.69 89 ALA A C 1
ATOM 677 O O . ALA A 1 89 ? 0.879 -9.295 9.025 1.00 92.69 89 ALA A O 1
ATOM 678 N N . PHE A 1 90 ? -1.123 -9.884 8.171 1.00 92.69 90 PHE A N 1
ATOM 679 C CA . PHE A 1 90 ? -0.697 -9.869 6.775 1.00 92.69 90 PHE A CA 1
ATOM 680 C C . PHE A 1 90 ? -1.480 -8.852 5.948 1.00 92.69 90 PHE A C 1
ATOM 682 O O . PHE A 1 90 ? -0.885 -7.977 5.317 1.00 92.69 90 PHE A O 1
ATOM 689 N N . ALA A 1 91 ? -2.809 -8.955 5.940 1.00 93.56 91 ALA A N 1
ATOM 690 C CA . ALA A 1 91 ? -3.644 -8.161 5.047 1.00 93.56 91 ALA A CA 1
ATOM 691 C C . ALA A 1 91 ? -5.012 -7.846 5.653 1.00 93.56 91 ALA A C 1
ATOM 693 O O . ALA A 1 91 ? -5.490 -8.564 6.523 1.00 93.56 91 ALA A O 1
ATOM 694 N N . VAL A 1 92 ? -5.668 -6.803 5.156 1.00 94.00 92 VAL A N 1
ATOM 695 C CA . VAL A 1 92 ? -7.095 -6.544 5.380 1.00 94.00 92 VAL A CA 1
ATOM 696 C C . VAL A 1 92 ? -7.841 -6.655 4.058 1.00 94.00 92 VAL A C 1
ATOM 698 O O . VAL A 1 92 ? -7.316 -6.303 2.998 1.00 94.00 92 VAL A O 1
ATOM 701 N N . ARG A 1 93 ? -9.078 -7.146 4.111 1.00 94.00 93 ARG A N 1
ATOM 702 C CA . ARG A 1 93 ? -9.946 -7.229 2.930 1.00 94.00 93 ARG A CA 1
ATOM 703 C C . ARG A 1 93 ? -10.669 -5.908 2.750 1.00 94.00 93 ARG A C 1
ATOM 705 O O . ARG A 1 93 ? -11.360 -5.479 3.672 1.00 94.00 93 ARG A O 1
ATOM 712 N N . LEU A 1 94 ? -10.615 -5.316 1.557 1.00 92.56 94 LEU A N 1
ATOM 713 C CA . LEU A 1 94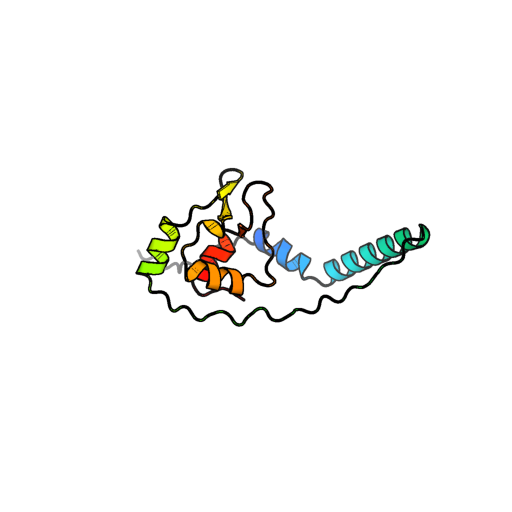 ? -11.289 -4.035 1.303 1.00 92.56 94 LEU A CA 1
ATOM 714 C C . LEU A 1 94 ? -12.805 -4.149 1.508 1.00 92.56 94 LEU A C 1
ATOM 716 O O . LEU A 1 94 ? -13.422 -3.226 2.025 1.00 92.56 94 LEU A O 1
ATOM 720 N N . ARG A 1 95 ? -13.410 -5.300 1.182 1.00 92.19 95 ARG A N 1
ATOM 721 C CA . ARG A 1 95 ? -14.855 -5.534 1.363 1.00 92.19 95 ARG A CA 1
ATOM 722 C C . ARG A 1 95 ? -15.327 -5.463 2.822 1.00 92.19 95 ARG A C 1
ATOM 724 O O . ARG A 1 95 ? -16.504 -5.208 3.040 1.00 92.19 95 ARG A O 1
ATOM 731 N N . ASN A 1 96 ? -14.428 -5.690 3.784 1.00 94.31 96 ASN A N 1
ATOM 732 C CA . ASN A 1 96 ? -14.742 -5.672 5.215 1.00 94.31 96 ASN A CA 1
ATOM 733 C C . ASN A 1 96 ? -14.621 -4.269 5.825 1.00 94.31 96 ASN A C 1
ATOM 735 O O . ASN A 1 96 ? -15.008 -4.071 6.973 1.00 94.31 96 ASN A O 1
ATOM 739 N N . ILE A 1 97 ? -14.063 -3.309 5.085 1.00 94.06 97 ILE A N 1
ATOM 740 C CA . ILE A 1 97 ? -13.969 -1.925 5.534 1.00 94.06 97 ILE A CA 1
ATOM 741 C C . ILE A 1 97 ? -15.342 -1.275 5.307 1.00 94.06 97 ILE A C 1
ATOM 743 O O . ILE A 1 97 ? -15.874 -1.366 4.194 1.00 94.06 97 ILE A O 1
ATOM 747 N N . PRO A 1 98 ? -15.944 -0.645 6.329 1.00 93.56 98 PRO A N 1
ATOM 748 C CA . PRO A 1 98 ? -17.211 0.049 6.158 1.00 93.56 98 PRO A CA 1
ATOM 749 C C . PRO A 1 98 ? -17.040 1.313 5.304 1.00 93.56 98 PRO A C 1
ATOM 751 O O . PRO A 1 98 ? -15.985 1.951 5.292 1.00 93.56 98 PRO A O 1
ATOM 754 N N . GLU A 1 99 ? -18.095 1.696 4.585 1.00 89.81 99 GLU A N 1
ATOM 755 C CA . GLU A 1 99 ? -18.159 3.032 3.984 1.00 89.81 99 GLU A CA 1
ATOM 756 C C . GLU A 1 99 ? -18.347 4.100 5.072 1.00 89.81 99 GLU A C 1
ATOM 758 O O . GLU A 1 99 ? -18.956 3.801 6.102 1.00 89.81 99 GLU A O 1
ATOM 763 N N . PRO A 1 100 ? -17.855 5.338 4.870 1.00 90.94 100 PRO A N 1
ATOM 764 C CA . PRO A 1 100 ? -17.148 5.860 3.685 1.00 90.94 100 PRO A CA 1
ATOM 765 C C . PRO A 1 100 ? -15.642 5.520 3.635 1.00 90.94 100 PRO A C 1
ATOM 767 O O . PRO A 1 100 ? -14.941 5.858 2.676 1.00 90.94 100 PRO A O 1
ATOM 770 N N . TYR A 1 101 ? -15.119 4.864 4.673 1.00 91.88 101 TYR A N 1
ATOM 771 C CA . TYR A 1 101 ? -13.684 4.640 4.858 1.00 91.88 101 TYR A CA 1
ATOM 772 C C . TYR A 1 101 ? -13.083 3.703 3.811 1.00 91.88 101 TYR A C 1
ATOM 774 O O . TYR A 1 101 ? -11.939 3.896 3.406 1.00 91.88 101 TYR A O 1
ATOM 782 N N . ARG A 1 102 ? -13.857 2.732 3.315 1.00 92.25 102 ARG A N 1
ATOM 783 C CA . ARG A 1 102 ? -13.437 1.852 2.216 1.00 92.25 102 ARG A CA 1
ATOM 784 C C . ARG A 1 102 ? -13.106 2.639 0.957 1.00 92.25 102 ARG A C 1
ATOM 786 O O . ARG A 1 102 ? -12.043 2.420 0.378 1.00 9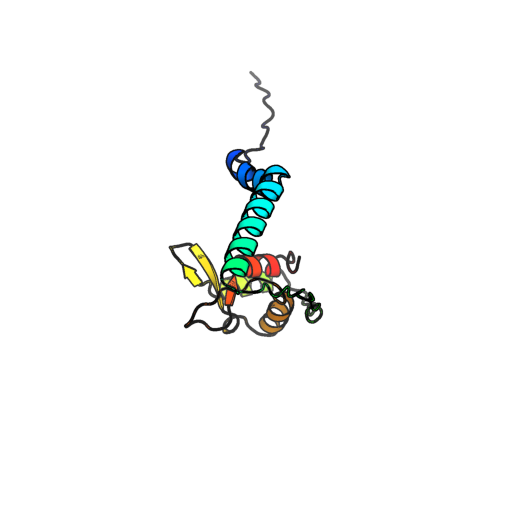2.25 102 ARG A O 1
ATOM 793 N N . THR A 1 103 ? -13.988 3.550 0.549 1.00 89.88 103 THR A N 1
ATOM 794 C CA . THR A 1 103 ? -13.773 4.375 -0.645 1.00 89.88 103 THR A CA 1
ATOM 795 C C . THR A 1 103 ? -12.542 5.264 -0.480 1.00 89.88 103 THR A C 1
ATOM 797 O O . THR A 1 103 ? -11.668 5.275 -1.348 1.00 89.88 103 THR A O 1
ATOM 800 N N . ALA A 1 104 ? -12.418 5.959 0.653 1.00 89.25 104 ALA A N 1
ATOM 801 C CA . ALA A 1 104 ? -11.278 6.841 0.895 1.00 89.25 104 ALA A CA 1
ATOM 802 C C . ALA A 1 104 ? -9.945 6.084 0.991 1.00 89.25 104 ALA A C 1
ATOM 804 O O . ALA A 1 104 ? -8.957 6.504 0.388 1.00 89.25 104 ALA A O 1
ATOM 805 N N . PHE A 1 105 ? -9.917 4.939 1.676 1.00 90.50 105 PHE A N 1
ATOM 806 C CA . PHE A 1 105 ? -8.714 4.118 1.770 1.00 90.50 105 PHE A CA 1
ATOM 807 C C . PHE A 1 105 ? -8.338 3.502 0.419 1.00 90.50 105 PHE A C 1
ATOM 809 O O . PHE A 1 105 ? -7.176 3.540 0.028 1.00 90.50 105 PHE A O 1
ATOM 816 N N . SER A 1 106 ? -9.313 3.005 -0.351 1.00 88.94 106 SER A N 1
ATOM 817 C CA . SER A 1 106 ? -9.061 2.490 -1.702 1.00 88.94 106 SER A CA 1
ATOM 818 C C . SER A 1 106 ? -8.503 3.562 -2.642 1.00 88.94 106 SER A C 1
ATOM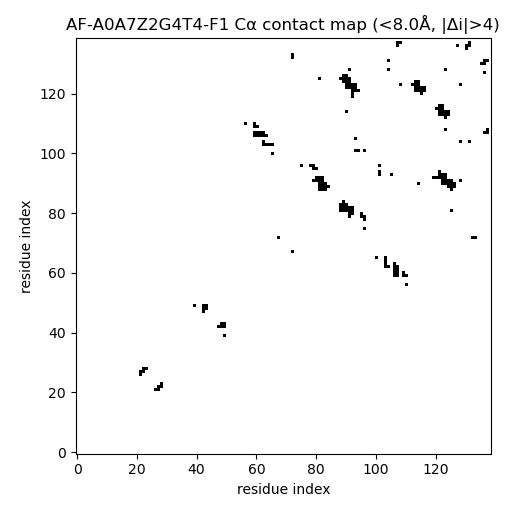 820 O O . SER A 1 106 ? -7.673 3.243 -3.489 1.00 88.94 106 SER A O 1
ATOM 822 N N . SER A 1 107 ? -8.940 4.816 -2.497 1.00 86.06 107 SER A N 1
ATOM 823 C CA . SER A 1 107 ? -8.382 5.960 -3.227 1.00 86.06 107 SER A CA 1
ATOM 824 C C . SER A 1 107 ? -6.921 6.205 -2.840 1.00 86.06 107 SER A C 1
ATOM 826 O O . SER A 1 107 ? -6.076 6.384 -3.712 1.00 86.06 107 SER A O 1
ATOM 828 N N . ALA A 1 108 ? -6.612 6.161 -1.539 1.00 85.56 108 ALA A N 1
ATOM 829 C CA . ALA A 1 108 ? -5.256 6.337 -1.018 1.00 85.56 108 ALA A CA 1
ATOM 830 C C . ALA A 1 108 ? -4.300 5.194 -1.411 1.00 85.56 108 ALA A C 1
ATOM 832 O O . ALA A 1 108 ? -3.102 5.420 -1.549 1.00 85.56 108 ALA A O 1
ATOM 833 N N . LEU A 1 109 ? -4.813 3.977 -1.622 1.00 85.81 109 LEU A N 1
ATOM 834 C CA . LEU A 1 109 ? -4.027 2.815 -2.060 1.00 85.81 109 LEU A CA 1
ATOM 835 C C . LEU A 1 109 ? -3.539 2.898 -3.510 1.00 85.81 109 LEU A C 1
ATOM 837 O O . LEU A 1 109 ? -2.742 2.054 -3.926 1.00 85.81 109 LEU A O 1
ATOM 841 N N . TYR A 1 110 ? -4.010 3.864 -4.298 1.00 77.88 110 TYR A N 1
ATOM 842 C CA . TYR A 1 110 ? -3.663 3.951 -5.710 1.00 77.88 110 TYR A CA 1
ATOM 843 C C . TYR A 1 110 ? -2.148 4.154 -5.896 1.00 77.88 110 TYR A C 1
ATOM 845 O O . TYR A 1 110 ? -1.587 5.163 -5.478 1.00 77.88 110 TYR A O 1
ATOM 853 N N . GLY A 1 111 ? -1.479 3.180 -6.524 1.00 69.69 111 GLY A N 1
ATOM 854 C CA . GLY A 1 111 ? -0.018 3.156 -6.690 1.00 69.69 111 GLY A CA 1
ATOM 855 C C . GLY A 1 111 ? 0.748 2.369 -5.616 1.00 69.69 111 GLY A C 1
ATOM 856 O O . GLY A 1 111 ? 1.939 2.120 -5.803 1.00 69.69 111 GLY A O 1
ATOM 857 N N . SER A 1 112 ? 0.085 1.918 -4.542 1.00 73.69 112 SER A N 1
ATOM 858 C CA . SER A 1 112 ? 0.668 0.992 -3.560 1.00 73.69 112 SER A CA 1
ATOM 859 C C . SER A 1 112 ? 0.655 -0.456 -4.068 1.00 73.69 112 SER A C 1
ATOM 861 O O . SER A 1 112 ? -0.161 -0.845 -4.908 1.00 73.69 112 SER A O 1
ATOM 863 N N . GLY A 1 113 ? 1.563 -1.282 -3.545 1.00 72.44 113 GLY A N 1
ATOM 864 C CA . GLY A 1 113 ? 1.547 -2.722 -3.784 1.00 72.44 113 GLY A CA 1
ATOM 865 C C . GLY A 1 113 ? 0.382 -3.377 -3.043 1.00 72.44 113 GLY A C 1
ATOM 866 O O . GLY A 1 113 ? 0.271 -3.243 -1.829 1.00 72.44 113 GLY A O 1
ATOM 867 N N . GLN A 1 114 ? -0.471 -4.118 -3.752 1.00 83.00 114 GLN A N 1
ATOM 868 C CA . GLN A 1 114 ? -1.599 -4.833 -3.149 1.00 83.00 114 GLN A CA 1
ATOM 869 C C . GLN A 1 114 ? -1.322 -6.342 -3.092 1.00 83.00 114 GLN A C 1
ATOM 871 O O . GLN A 1 114 ? -0.907 -6.921 -4.103 1.00 83.00 114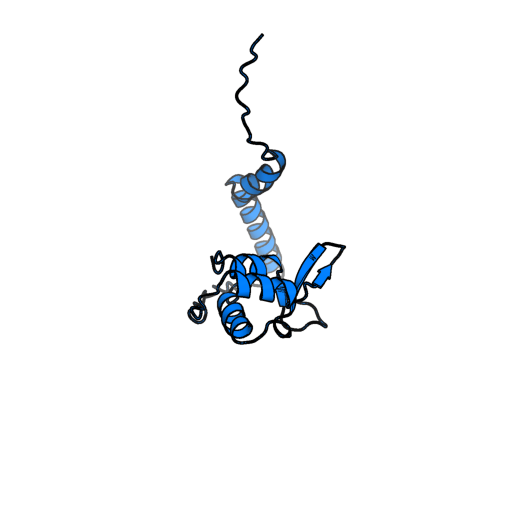 GLN A O 1
ATOM 876 N N . PRO A 1 115 ? -1.556 -7.017 -1.950 1.00 81.75 115 PRO A N 1
ATOM 877 C CA . PRO A 1 115 ? -1.443 -8.465 -1.888 1.00 81.75 115 PRO A CA 1
ATOM 878 C C . PRO A 1 115 ? -2.542 -9.118 -2.737 1.00 81.75 115 PRO A C 1
ATOM 880 O O . PRO A 1 115 ? -3.729 -8.868 -2.532 1.00 81.75 115 PRO A O 1
ATOM 883 N N . SER A 1 116 ? -2.142 -9.995 -3.661 1.00 76.62 116 SER A N 1
ATOM 884 C CA . SER A 1 116 ? -3.075 -10.855 -4.391 1.00 76.62 116 SER A CA 1
ATOM 885 C C . SER A 1 116 ? -3.315 -12.135 -3.594 1.00 76.62 116 SER A C 1
ATOM 887 O O . SER A 1 116 ? -2.381 -12.902 -3.342 1.00 76.62 116 SER A O 1
ATOM 889 N N . ILE A 1 117 ? -4.557 -12.343 -3.159 1.00 80.19 117 ILE A N 1
ATOM 890 C CA . ILE A 1 117 ? -4.997 -13.558 -2.474 1.00 80.19 117 ILE A CA 1
ATOM 891 C C . ILE A 1 117 ? -6.202 -14.089 -3.250 1.00 80.19 117 ILE A C 1
ATOM 893 O O . ILE A 1 117 ? -7.261 -13.463 -3.263 1.00 80.19 117 ILE A O 1
ATOM 897 N N . GLU A 1 118 ? -6.015 -15.233 -3.906 1.00 71.75 118 GLU A N 1
ATOM 898 C CA . GLU A 1 118 ? -6.909 -15.793 -4.933 1.00 71.75 118 GLU A CA 1
ATOM 899 C C . GLU A 1 118 ? -8.377 -15.944 -4.482 1.00 71.75 118 GLU A C 1
ATOM 901 O O . GLU A 1 118 ? -9.285 -15.808 -5.295 1.00 71.75 118 GLU A O 1
ATOM 906 N N . SER A 1 119 ? -8.627 -16.145 -3.182 1.00 74.62 119 SER A N 1
ATOM 907 C CA . SER A 1 119 ? -9.968 -16.310 -2.599 1.00 74.62 119 SER A CA 1
ATOM 908 C C . SER A 1 119 ? -10.519 -15.079 -1.863 1.00 74.62 119 SER A C 1
ATOM 910 O O . SER A 1 119 ? -11.692 -15.066 -1.486 1.00 74.62 119 SER A O 1
ATOM 912 N N . GLU A 1 120 ? -9.715 -14.035 -1.634 1.00 78.38 120 GLU A N 1
ATOM 913 C CA . GLU A 1 120 ? -10.094 -12.935 -0.728 1.00 78.38 120 GLU A CA 1
ATOM 914 C C . GLU A 1 120 ? -10.522 -11.650 -1.433 1.00 78.38 120 GLU A C 1
ATOM 916 O O . GLU A 1 120 ? -11.066 -10.745 -0.793 1.00 78.38 120 GLU A O 1
ATOM 921 N N . GLY A 1 121 ? -10.362 -11.593 -2.755 1.00 82.19 121 GLY A N 1
ATOM 922 C CA . GLY A 1 121 ? -10.634 -10.390 -3.534 1.00 82.19 121 GLY A CA 1
ATOM 923 C C . GLY A 1 121 ? -9.662 -9.252 -3.187 1.00 82.19 121 GLY A C 1
ATOM 924 O O . GLY A 1 121 ? -8.579 -9.506 -2.652 1.00 82.19 121 GLY A O 1
ATOM 925 N N . PRO A 1 122 ? -10.016 -7.990 -3.493 1.00 87.31 122 PRO A N 1
ATOM 926 C CA . PRO A 1 122 ? -9.137 -6.851 -3.250 1.00 87.31 122 PRO A CA 1
ATOM 927 C C . PRO A 1 122 ? -8.724 -6.745 -1.776 1.00 87.31 122 PRO A C 1
ATOM 929 O O . PRO A 1 122 ? -9.567 -6.630 -0.879 1.00 87.31 122 PRO A O 1
ATOM 932 N N . CYS A 1 123 ? -7.413 -6.761 -1.540 1.00 92.06 123 CYS A N 1
ATOM 933 C CA . CYS A 1 123 ? -6.804 -6.670 -0.218 1.00 92.06 123 CYS A CA 1
ATOM 934 C C . CYS A 1 123 ? -5.759 -5.547 -0.172 1.00 92.06 123 CYS A C 1
ATOM 936 O O . CYS A 1 123 ? -5.233 -5.112 -1.197 1.00 92.06 123 CYS A O 1
ATOM 938 N N . ALA A 1 124 ? -5.452 -5.098 1.039 1.00 93.38 124 ALA A N 1
ATOM 939 C CA . ALA A 1 124 ? -4.343 -4.199 1.339 1.00 93.38 124 ALA A CA 1
ATOM 940 C C . ALA A 1 124 ? -3.462 -4.827 2.414 1.00 93.38 124 ALA A C 1
ATOM 942 O O . ALA A 1 124 ? -3.947 -5.640 3.205 1.00 93.38 124 ALA A O 1
ATOM 943 N N . TYR A 1 125 ? -2.184 -4.454 2.472 1.00 93.06 125 TYR A N 1
ATOM 944 C CA . TYR A 1 125 ? -1.342 -4.875 3.586 1.00 93.06 125 TYR A CA 1
ATOM 945 C C . TYR A 1 125 ? -1.885 -4.321 4.904 1.00 93.06 125 TYR A C 1
ATOM 947 O O . TYR A 1 125 ? -2.374 -3.192 4.972 1.00 93.06 125 TYR A O 1
ATOM 955 N N . SER A 1 126 ? -1.781 -5.110 5.976 1.00 93.69 126 SER A N 1
ATOM 956 C CA . SER A 1 126 ? -2.235 -4.673 7.301 1.00 93.69 126 SER A CA 1
ATOM 957 C C . SER A 1 126 ? -1.479 -3.436 7.797 1.00 93.69 126 SER A C 1
ATOM 959 O O . SER A 1 126 ? -2.035 -2.663 8.569 1.00 93.69 126 SER A O 1
ATOM 961 N N . GLN A 1 127 ? -0.235 -3.233 7.346 1.00 91.69 127 GLN A N 1
ATOM 962 C CA . GLN A 1 127 ? 0.552 -2.044 7.673 1.00 91.69 127 GLN A CA 1
ATOM 963 C C . GLN A 1 127 ? -0.000 -0.783 7.000 1.00 91.69 127 GLN A C 1
ATOM 965 O O . GLN A 1 127 ? -0.187 0.212 7.687 1.00 91.69 127 GLN A O 1
ATOM 970 N N . ASP A 1 128 ? -0.318 -0.834 5.703 1.00 92.38 128 ASP A N 1
ATOM 971 C CA . ASP A 1 128 ? -0.884 0.312 4.973 1.00 92.38 128 ASP A CA 1
ATOM 972 C C . ASP A 1 128 ? -2.210 0.759 5.599 1.00 92.38 128 ASP A C 1
ATOM 974 O O . ASP A 1 128 ? -2.481 1.950 5.737 1.00 92.38 128 ASP A O 1
ATOM 978 N N . TRP A 1 129 ? -3.015 -0.209 6.048 1.00 93.12 129 TRP A N 1
ATOM 979 C CA . TRP A 1 129 ? -4.241 0.056 6.797 1.00 93.12 129 TRP A CA 1
ATOM 980 C C . TRP A 1 129 ? -3.978 0.791 8.119 1.00 93.12 129 TRP A C 1
ATOM 982 O O . TRP A 1 129 ? -4.647 1.777 8.419 1.00 93.12 129 TRP A O 1
ATOM 992 N N . GLN A 1 130 ? -2.987 0.354 8.902 1.00 92.50 130 GLN A N 1
ATOM 993 C CA . GLN A 1 130 ? -2.634 1.021 10.160 1.00 92.50 130 GLN A CA 1
ATOM 994 C C . GLN A 1 130 ? -2.033 2.412 9.941 1.00 92.50 130 GLN A C 1
ATOM 996 O O . GLN A 1 130 ? -2.401 3.342 10.656 1.00 92.50 130 GLN A O 1
ATOM 1001 N N . ASP A 1 131 ? -1.148 2.564 8.954 1.00 91.25 131 ASP A N 1
ATOM 1002 C CA . ASP A 1 131 ? -0.540 3.850 8.607 1.00 91.25 131 ASP A CA 1
ATOM 1003 C C . ASP A 1 131 ? -1.622 4.847 8.159 1.00 91.25 131 ASP A C 1
ATOM 1005 O O . ASP A 1 131 ? -1.565 6.019 8.528 1.00 91.25 131 ASP A O 1
ATOM 1009 N N . TRP A 1 132 ? -2.645 4.394 7.426 1.00 91.31 132 TRP A N 1
ATOM 1010 C CA . TRP A 1 132 ? -3.769 5.242 7.020 1.00 91.31 132 TRP A CA 1
ATOM 1011 C C . TRP A 1 132 ? -4.632 5.685 8.201 1.00 91.31 132 TRP A C 1
ATOM 1013 O O . TRP A 1 132 ? -4.942 6.871 8.318 1.00 91.31 132 TRP A O 1
ATOM 1023 N N . LEU A 1 133 ? -4.956 4.771 9.122 1.00 91.38 133 LEU A N 1
ATOM 1024 C CA . LEU A 1 133 ? -5.673 5.116 10.353 1.00 91.38 133 LEU A CA 1
ATOM 1025 C C . LEU A 1 133 ? -4.894 6.128 11.205 1.00 91.38 133 LEU A C 1
ATOM 1027 O O . LEU A 1 133 ? -5.495 7.026 11.789 1.00 91.38 133 LEU A O 1
ATOM 1031 N N . ASP A 1 134 ? -3.566 6.027 11.238 1.00 89.25 134 ASP A N 1
ATOM 1032 C CA . ASP A 1 134 ? -2.684 6.963 11.945 1.00 89.25 134 ASP A CA 1
ATOM 1033 C C . ASP A 1 134 ? -2.456 8.292 11.198 1.00 89.25 134 ASP A C 1
ATOM 1035 O O . ASP A 1 134 ? -1.762 9.168 11.716 1.00 89.25 134 ASP A O 1
ATOM 1039 N N . GLY A 1 135 ? -2.990 8.456 9.982 1.00 86.19 135 GLY A N 1
ATOM 1040 C CA . GLY A 1 135 ? -2.772 9.647 9.154 1.00 86.19 135 GLY A CA 1
ATOM 1041 C C . GLY A 1 135 ? -1.366 9.756 8.547 1.00 86.19 135 GLY A C 1
ATOM 1042 O O . GLY A 1 135 ? -0.936 10.848 8.188 1.00 86.19 135 GLY A O 1
ATOM 1043 N N . LYS A 1 136 ? -0.635 8.641 8.439 1.00 84.75 136 LYS A N 1
ATOM 1044 C CA . LYS A 1 136 ? 0.734 8.542 7.891 1.00 84.75 136 LYS A CA 1
ATOM 1045 C C . LYS A 1 136 ? 0.777 8.021 6.444 1.00 84.75 136 LYS A C 1
ATOM 1047 O O . LYS A 1 136 ? 1.859 7.759 5.920 1.00 84.75 136 LYS A O 1
ATOM 1052 N N . PHE A 1 137 ? -0.385 7.818 5.823 1.00 79.56 137 PHE A N 1
ATOM 1053 C CA . PHE A 1 137 ? -0.553 7.277 4.472 1.00 79.56 137 PHE A CA 1
ATOM 1054 C C . PHE A 1 137 ? -1.686 8.020 3.740 1.00 79.56 137 PHE A C 1
ATOM 1056 O O . PHE A 1 137 ? -2.703 8.308 4.379 1.00 79.56 137 PHE A O 1
ATOM 1063 N N . PRO A 1 138 ? -1.582 8.293 2.423 1.00 70.06 138 PRO A N 1
ATOM 1064 C CA . PRO A 1 138 ? -0.482 7.950 1.505 1.00 70.06 138 PRO A CA 1
ATOM 1065 C C . PRO A 1 138 ? 0.803 8.757 1.784 1.00 70.06 138 PRO A C 1
ATOM 1067 O O . PRO A 1 138 ? 0.727 9.832 2.372 1.00 70.06 138 PRO A O 1
ATOM 1070 N N . ARG A 1 139 ? 1.976 8.203 1.437 1.00 62.84 139 ARG A N 1
ATOM 1071 C CA . ARG A 1 139 ? 3.295 8.849 1.619 1.00 62.84 139 ARG A CA 1
ATOM 1072 C C . ARG A 1 139 ? 3.683 9.717 0.430 1.00 62.84 139 ARG A C 1
ATOM 1074 O O . ARG A 1 139 ? 3.268 9.364 -0.695 1.00 62.84 139 ARG A O 1
#

Mean predicted aligned error: 14.79 Å

Sequence (139 aa):
MSNDNPKQLTGGNPKRDQLGRFITSPEFLDRANTAVVRAVAALEAKGIKPAYIVRESRPGPAPIPIVMSDGERLALRDTVPVIERNGRAFAVRLRNIPEPYRTAFSSALYGSGQPSIESEGPCAYSQDWQDWLDGKFPR